Protein AF-L0J7V4-F1 (afdb_monomer_lite)

Foldseek 3Di:
DEEEEDEDEPVCVVVSVVVCVVCVVVVYHYDYHYPPVPPPPD

pLDDT: mean 85.7, std 16.0, range [44.34, 97.56]

Radius of gyration: 12.3 Å; chains: 1; bounding box: 34×28×21 Å

Sequence (42 aa):
MANVFISYSSADAEWANRIHQWVVTGGHEAFLDHDEKQSGSK

Secondary structure (DSSP, 8-state):
--EEEEEE-GGGHHHHHHHHHHHHHTT-EEEEEE--------

Structure (mmCIF, N/CA/C/O backbone):
data_AF-L0J7V4-F1
#
_entry.id   AF-L0J7V4-F1
#
loop_
_atom_site.group_PDB
_atom_site.id
_atom_site.type_symbol
_atom_site.label_atom_id
_atom_site.label_alt_id
_atom_site.label_comp_id
_atom_site.label_asym_id
_atom_site.label_entity_id
_atom_site.label_seq_id
_atom_site.pdbx_PDB_ins_code
_atom_site.Cartn_x
_atom_site.Cartn_y
_atom_site.Cartn_z
_atom_site.occupancy
_atom_site.B_iso_or_equiv
_atom_site.auth_seq_id
_atom_site.auth_comp_id
_atom_site.auth_asym_id
_atom_site.auth_atom_id
_atom_site.pdbx_PDB_model_num
ATOM 1 N N . MET A 1 1 ? -8.695 -4.497 10.690 1.00 77.38 1 MET A N 1
ATOM 2 C CA . MET A 1 1 ? -7.226 -4.619 10.745 1.00 77.38 1 MET A CA 1
ATOM 3 C C . MET A 1 1 ? -6.849 -5.869 9.973 1.00 77.38 1 MET A C 1
ATOM 5 O O . MET A 1 1 ? -7.502 -6.887 10.169 1.00 77.38 1 MET A O 1
ATOM 9 N N . ALA A 1 2 ? -5.920 -5.761 9.027 1.00 90.50 2 ALA A N 1
ATOM 10 C CA . ALA A 1 2 ? -5.530 -6.861 8.146 1.00 90.50 2 ALA A CA 1
ATOM 11 C C . ALA A 1 2 ? -4.014 -6.845 7.950 1.00 90.50 2 ALA A C 1
ATOM 13 O O . ALA A 1 2 ? -3.421 -5.767 8.007 1.00 90.50 2 ALA A O 1
ATOM 14 N N . ASN A 1 3 ? -3.447 -8.020 7.686 1.00 93.69 3 ASN A N 1
ATOM 15 C CA . ASN A 1 3 ? -2.030 -8.197 7.388 1.00 93.69 3 ASN A CA 1
ATOM 16 C C . ASN A 1 3 ? -1.851 -8.248 5.871 1.00 93.69 3 ASN A C 1
ATOM 18 O O . ASN A 1 3 ? -2.464 -9.086 5.206 1.00 93.69 3 ASN A O 1
ATOM 22 N N . VAL A 1 4 ? -1.040 -7.343 5.331 1.00 93.25 4 VAL A N 1
ATOM 23 C CA . VAL A 1 4 ? -0.837 -7.167 3.891 1.00 93.25 4 VAL A CA 1
ATOM 24 C C . VAL A 1 4 ? 0.616 -7.465 3.540 1.00 93.25 4 VAL A C 1
ATOM 26 O O . VAL A 1 4 ? 1.528 -6.874 4.109 1.00 93.25 4 VAL A O 1
ATOM 29 N N . PHE A 1 5 ? 0.832 -8.351 2.571 1.00 93.81 5 PHE A N 1
ATOM 30 C CA . PHE A 1 5 ? 2.153 -8.628 2.009 1.00 93.81 5 PHE A CA 1
ATOM 31 C C . PHE A 1 5 ? 2.260 -7.971 0.635 1.00 93.81 5 PHE A C 1
ATOM 33 O O . PHE A 1 5 ? 1.392 -8.164 -0.217 1.00 93.81 5 PHE A O 1
ATOM 40 N N . ILE A 1 6 ? 3.303 -7.171 0.437 1.00 91.81 6 ILE A N 1
ATOM 41 C CA . ILE A 1 6 ? 3.575 -6.459 -0.810 1.00 91.81 6 ILE A CA 1
ATOM 42 C C . ILE A 1 6 ? 4.838 -7.070 -1.407 1.00 91.81 6 ILE A C 1
ATOM 44 O O . ILE A 1 6 ? 5.946 -6.710 -1.008 1.00 91.81 6 ILE A O 1
ATOM 48 N N . SER A 1 7 ? 4.658 -7.983 -2.360 1.00 92.94 7 SER A N 1
ATOM 49 C CA . SER A 1 7 ? 5.766 -8.513 -3.153 1.00 92.94 7 SER A CA 1
ATOM 50 C C . SER A 1 7 ? 6.093 -7.566 -4.303 1.00 92.94 7 SER A C 1
ATOM 52 O O . SER A 1 7 ? 5.193 -7.134 -5.028 1.00 92.94 7 SER A O 1
ATOM 54 N N . TYR A 1 8 ? 7.370 -7.222 -4.467 1.00 90.94 8 TYR A N 1
ATOM 55 C CA . TYR A 1 8 ? 7.808 -6.256 -5.476 1.00 90.94 8 TYR A CA 1
ATOM 56 C C . TYR A 1 8 ? 9.188 -6.586 -6.065 1.00 90.94 8 TYR A C 1
ATOM 58 O O . TYR A 1 8 ? 10.059 -7.163 -5.408 1.00 90.94 8 TYR A O 1
ATOM 66 N N . SER A 1 9 ? 9.390 -6.175 -7.322 1.00 89.44 9 SER A N 1
ATOM 67 C CA . SER A 1 9 ? 10.682 -6.233 -8.018 1.00 89.44 9 SER A CA 1
ATOM 68 C C . SER A 1 9 ? 11.533 -5.004 -7.694 1.00 89.44 9 SER A C 1
ATOM 70 O O . SER A 1 9 ? 10.998 -3.951 -7.355 1.00 89.44 9 SER A O 1
ATOM 72 N N . SER A 1 10 ? 12.860 -5.081 -7.847 1.00 87.44 10 SER A N 1
ATOM 73 C CA . SER A 1 10 ? 13.773 -3.980 -7.486 1.00 87.44 10 SER A CA 1
ATOM 74 C C . SER A 1 10 ? 13.444 -2.668 -8.212 1.00 87.44 10 SER A C 1
ATOM 76 O O . SER A 1 10 ? 13.645 -1.592 -7.655 1.00 87.44 10 SER A O 1
ATOM 78 N N . ALA A 1 11 ? 12.907 -2.749 -9.436 1.00 91.25 11 ALA A N 1
ATOM 79 C CA . ALA A 1 11 ? 12.490 -1.582 -10.217 1.00 91.25 11 ALA A CA 1
ATOM 80 C C . ALA A 1 11 ? 11.327 -0.804 -9.570 1.00 91.25 11 ALA A C 1
ATOM 82 O O . ALA A 1 11 ? 11.194 0.398 -9.788 1.00 91.25 11 ALA A O 1
ATOM 83 N N . ASP A 1 12 ? 10.525 -1.471 -8.740 1.00 92.56 12 ASP A N 1
ATOM 84 C CA . ASP A 1 12 ? 9.312 -0.930 -8.130 1.00 92.56 12 ASP A CA 1
ATOM 85 C C . ASP A 1 12 ? 9.512 -0.537 -6.659 1.00 92.56 12 ASP A C 1
ATOM 87 O O . ASP A 1 12 ? 8.546 -0.235 -5.960 1.00 92.56 12 ASP A O 1
ATOM 91 N N . ALA A 1 13 ? 10.755 -0.512 -6.163 1.00 91.25 13 ALA A N 1
ATOM 92 C CA . ALA A 1 13 ? 11.056 -0.293 -4.746 1.00 91.25 13 ALA A CA 1
ATOM 93 C C . ALA A 1 13 ? 10.488 1.023 -4.182 1.00 91.25 13 ALA A C 1
ATOM 95 O O . ALA A 1 13 ? 9.988 1.061 -3.054 1.00 91.25 13 ALA A O 1
ATOM 96 N N . GLU A 1 14 ? 10.527 2.110 -4.960 1.00 94.44 14 GLU A N 1
ATOM 97 C CA . GLU A 1 14 ? 9.944 3.392 -4.542 1.00 94.44 14 GLU A CA 1
ATOM 98 C C . GLU A 1 14 ? 8.418 3.288 -4.401 1.00 94.44 14 GLU A C 1
ATOM 100 O O . GLU A 1 14 ? 7.835 3.768 -3.425 1.00 94.44 14 GLU A O 1
ATOM 105 N N . TRP A 1 15 ? 7.769 2.618 -5.352 1.00 95.00 15 TRP A N 1
ATOM 106 C CA . TRP A 1 15 ? 6.324 2.420 -5.342 1.00 95.00 15 TRP A CA 1
ATOM 107 C C . TRP A 1 15 ? 5.879 1.478 -4.227 1.00 95.00 15 TRP A C 1
ATOM 109 O O . TRP A 1 15 ? 4.923 1.796 -3.521 1.00 95.00 15 TRP A O 1
ATOM 119 N N . ALA A 1 16 ? 6.599 0.379 -4.007 1.00 95.19 16 ALA A N 1
ATOM 120 C CA . ALA A 1 16 ? 6.339 -0.554 -2.918 1.00 95.19 16 ALA A CA 1
ATOM 121 C C . ALA A 1 16 ? 6.391 0.151 -1.554 1.00 95.19 16 ALA A C 1
ATOM 123 O O . ALA A 1 16 ? 5.477 -0.002 -0.743 1.00 95.19 16 ALA A O 1
ATOM 124 N N . ASN A 1 17 ? 7.385 1.021 -1.339 1.00 95.12 17 ASN A N 1
ATOM 125 C CA . ASN A 1 17 ? 7.477 1.834 -0.125 1.00 95.12 17 ASN A CA 1
ATOM 126 C C . ASN A 1 17 ? 6.305 2.813 0.035 1.00 95.12 17 ASN A C 1
ATOM 128 O O . ASN A 1 17 ? 5.776 2.964 1.139 1.00 95.12 17 ASN A O 1
ATOM 132 N N . ARG A 1 18 ? 5.860 3.463 -1.049 1.00 97.56 18 ARG A N 1
ATOM 133 C CA . ARG A 1 18 ? 4.683 4.350 -1.002 1.00 97.56 18 ARG A CA 1
ATOM 134 C C . ARG A 1 18 ? 3.409 3.592 -0.644 1.00 97.56 18 ARG A C 1
ATOM 136 O O . ARG A 1 18 ? 2.646 4.056 0.201 1.00 97.56 18 ARG A O 1
ATOM 143 N N . ILE A 1 19 ? 3.192 2.428 -1.252 1.00 95.44 19 ILE A N 1
ATOM 144 C CA . ILE A 1 19 ? 2.026 1.582 -0.971 1.00 95.44 19 ILE A CA 1
ATOM 145 C C . ILE A 1 19 ? 2.075 1.094 0.479 1.00 95.44 19 ILE A C 1
ATOM 147 O O . ILE A 1 19 ? 1.078 1.202 1.186 1.00 95.44 19 ILE A O 1
ATOM 151 N N . HIS A 1 20 ? 3.238 0.653 0.960 1.00 95.88 20 HIS A N 1
ATOM 152 C CA . HIS A 1 20 ? 3.435 0.258 2.353 1.00 95.88 20 HIS A CA 1
ATOM 153 C C . HIS A 1 20 ? 3.039 1.377 3.332 1.00 95.88 20 HIS A C 1
ATOM 155 O O . HIS A 1 20 ? 2.251 1.149 4.249 1.00 95.88 20 HIS A O 1
ATOM 161 N N . GLN A 1 21 ? 3.503 2.611 3.106 1.00 96.19 21 GLN A N 1
ATOM 162 C CA . GLN A 1 21 ? 3.139 3.760 3.945 1.00 96.19 21 GLN A CA 1
ATOM 163 C C . GLN A 1 21 ? 1.640 4.075 3.914 1.00 96.19 21 GLN A C 1
ATOM 165 O O . GLN A 1 21 ? 1.058 4.403 4.951 1.00 96.19 21 GLN A O 1
ATOM 170 N N . TRP A 1 22 ? 1.000 3.953 2.751 1.00 96.94 22 TRP A N 1
ATOM 171 C CA . TRP A 1 22 ? -0.442 4.149 2.627 1.00 96.94 22 TRP A CA 1
ATOM 172 C C . TRP A 1 22 ? -1.231 3.101 3.425 1.00 96.94 22 TRP A C 1
ATOM 174 O O . TRP A 1 22 ? -2.141 3.457 4.173 1.00 96.94 22 TRP A O 1
ATOM 184 N N . VAL A 1 23 ? -0.834 1.828 3.338 1.00 95.88 23 VAL A N 1
ATOM 185 C CA . VAL A 1 23 ? -1.470 0.716 4.062 1.00 95.88 23 VAL A CA 1
ATOM 186 C C . VAL A 1 23 ? -1.318 0.877 5.581 1.00 95.88 23 VAL A C 1
ATOM 188 O O . VAL A 1 23 ? -2.310 0.774 6.304 1.00 95.88 23 VAL A O 1
ATOM 191 N N . VAL A 1 24 ? -0.117 1.221 6.062 1.00 95.25 24 VAL A N 1
ATOM 192 C CA . VAL A 1 24 ? 0.140 1.480 7.493 1.00 95.25 24 VAL A CA 1
ATOM 193 C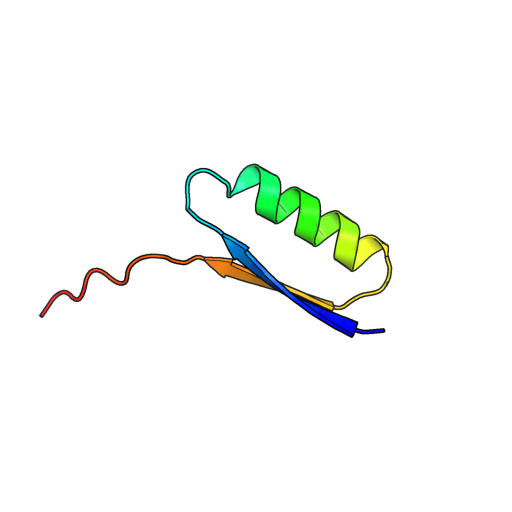 C . VAL A 1 24 ? -0.670 2.671 8.003 1.00 95.25 24 VAL A C 1
ATOM 195 O O . VAL A 1 24 ? -1.289 2.593 9.063 1.00 95.25 24 VAL A O 1
ATOM 198 N N . THR A 1 25 ? -0.743 3.753 7.224 1.00 97.38 25 THR A N 1
ATOM 199 C CA . THR A 1 25 ? -1.555 4.935 7.566 1.00 97.38 25 THR A CA 1
ATOM 200 C C . THR A 1 25 ? -3.049 4.601 7.642 1.00 97.38 25 THR A C 1
ATOM 202 O O . THR A 1 25 ? -3.772 5.181 8.450 1.00 97.3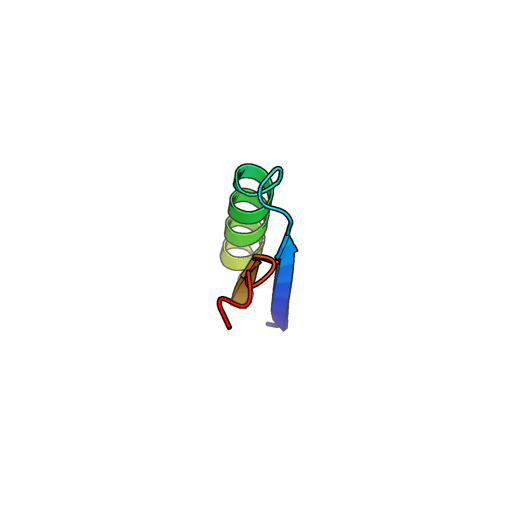8 25 THR A O 1
ATOM 205 N N . GLY A 1 26 ? -3.513 3.626 6.856 1.00 95.75 26 GLY A N 1
ATOM 206 C CA . G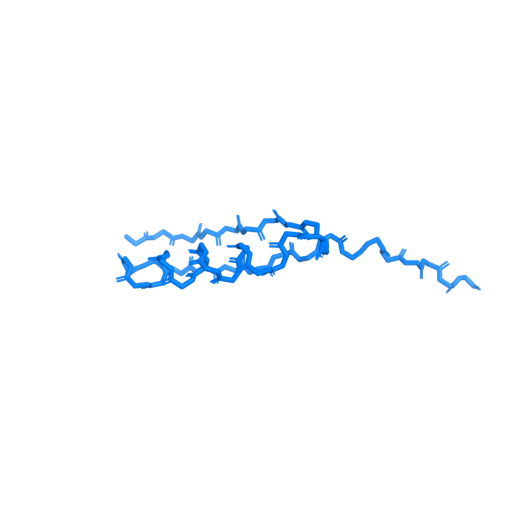LY A 1 26 ? -4.870 3.080 6.932 1.00 95.75 26 GLY A CA 1
ATOM 207 C C . GLY A 1 26 ? -5.153 2.223 8.176 1.00 95.75 26 GLY A C 1
ATOM 208 O O . GLY A 1 26 ? -6.280 1.762 8.341 1.00 95.75 26 GLY A O 1
ATOM 209 N N . GLY A 1 27 ? -4.164 1.996 9.049 1.00 96.62 27 GLY A N 1
ATOM 210 C CA . GLY A 1 27 ? -4.304 1.179 10.259 1.00 96.62 27 GLY A CA 1
ATOM 211 C C . GLY A 1 27 ? -4.184 -0.327 10.008 1.00 96.62 27 GLY A C 1
ATOM 212 O O . GLY A 1 27 ? -4.735 -1.132 10.765 1.00 96.62 27 GLY A O 1
ATOM 213 N N . HIS A 1 28 ? -3.505 -0.713 8.928 1.00 96.25 28 HIS A N 1
ATOM 214 C CA . HIS A 1 28 ? -3.199 -2.101 8.592 1.00 96.25 28 HIS A CA 1
ATOM 215 C C . HIS A 1 28 ? -1.717 -2.400 8.836 1.00 96.25 28 HIS A C 1
ATOM 217 O O . HIS A 1 28 ? -0.875 -1.511 8.742 1.00 96.25 28 HIS A O 1
ATOM 223 N N . GLU A 1 29 ? -1.388 -3.657 9.113 1.00 95.12 29 GLU A N 1
ATOM 224 C CA . GLU A 1 29 ? 0.006 -4.099 9.174 1.00 95.12 29 GLU A CA 1
ATOM 225 C C . GLU A 1 29 ? 0.455 -4.505 7.768 1.00 95.12 29 GLU A C 1
ATOM 227 O O . GLU A 1 29 ? -0.242 -5.259 7.0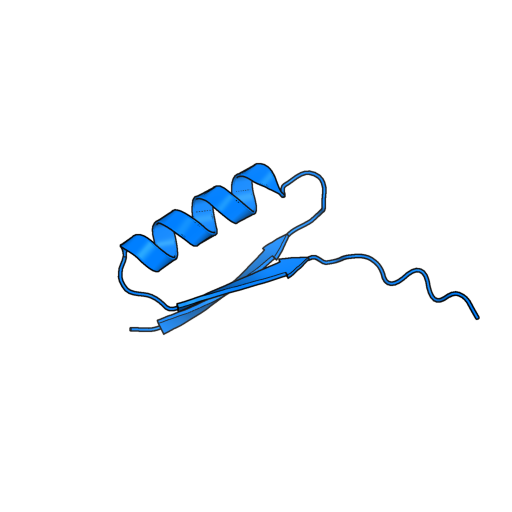83 1.00 95.12 29 GLU A O 1
ATOM 232 N N . ALA A 1 30 ? 1.599 -3.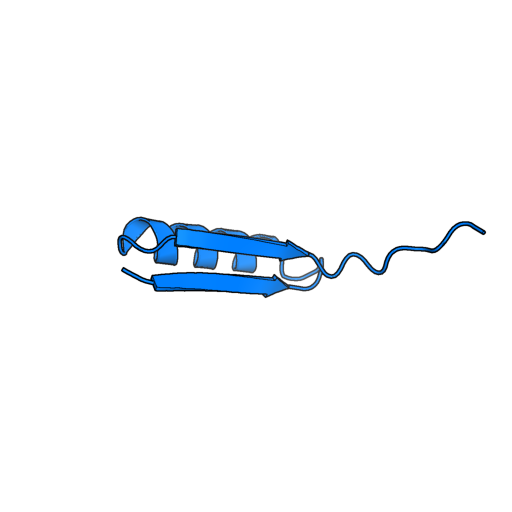988 7.321 1.00 94.94 30 ALA A N 1
ATOM 233 C CA . ALA A 1 30 ? 2.131 -4.235 5.987 1.00 94.94 30 ALA A CA 1
ATOM 234 C C . ALA A 1 30 ? 3.572 -4.747 6.052 1.00 94.94 30 ALA A C 1
ATOM 236 O O . ALA A 1 30 ? 4.370 -4.269 6.854 1.00 94.94 30 ALA A O 1
ATOM 237 N N . PHE A 1 31 ? 3.903 -5.692 5.176 1.00 93.62 31 PHE A N 1
ATOM 238 C CA . PHE A 1 31 ? 5.227 -6.293 5.062 1.00 93.62 31 PHE A CA 1
ATOM 239 C C . PHE A 1 31 ? 5.695 -6.209 3.613 1.00 93.62 31 PHE A C 1
ATOM 241 O O . PHE A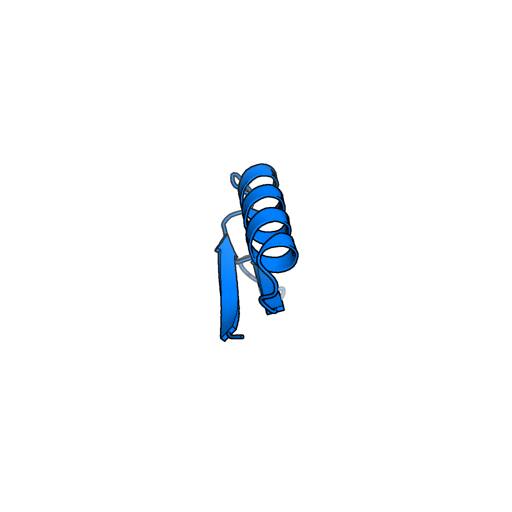 1 31 ? 4.947 -6.538 2.690 1.00 93.62 31 PHE A O 1
ATOM 248 N N . LEU A 1 32 ? 6.928 -5.753 3.422 1.00 92.44 32 LEU A N 1
ATOM 249 C CA . LEU A 1 32 ? 7.575 -5.701 2.119 1.00 92.44 32 LEU A CA 1
ATOM 250 C C . LEU A 1 32 ? 8.329 -7.007 1.883 1.00 92.44 32 LEU A C 1
ATOM 252 O O . LEU A 1 32 ? 9.182 -7.384 2.683 1.00 92.44 32 LEU A O 1
ATOM 256 N N . ASP A 1 33 ? 8.010 -7.669 0.780 1.00 89.38 33 ASP A N 1
ATOM 257 C CA . ASP A 1 33 ? 8.670 -8.882 0.323 1.00 89.38 33 ASP A CA 1
ATOM 258 C C . ASP A 1 33 ? 9.392 -8.554 -0.983 1.00 89.38 33 ASP A C 1
ATOM 260 O O . ASP A 1 33 ? 8.791 -8.343 -2.039 1.00 89.38 33 ASP A O 1
ATOM 264 N N . HIS A 1 34 ? 10.704 -8.387 -0.886 1.00 85.00 34 HIS A N 1
ATOM 265 C CA . HIS A 1 34 ? 11.508 -8.168 -2.070 1.00 85.00 34 HIS A CA 1
ATOM 266 C C . HIS A 1 34 ? 11.782 -9.528 -2.708 1.00 85.00 34 HIS A C 1
ATOM 268 O O . HIS A 1 34 ? 12.441 -10.360 -2.083 1.00 85.00 34 HIS A O 1
ATOM 274 N N . ASP A 1 35 ? 11.334 -9.742 -3.952 1.00 67.69 35 ASP A N 1
ATOM 275 C CA . ASP A 1 35 ? 11.804 -10.874 -4.763 1.00 67.69 35 ASP A CA 1
ATOM 276 C C . ASP A 1 35 ? 13.241 -10.568 -5.212 1.00 67.69 35 ASP A C 1
ATOM 278 O O . ASP A 1 35 ? 13.555 -10.279 -6.368 1.00 67.69 35 ASP A O 1
ATOM 282 N N . GLU A 1 36 ? 14.138 -10.536 -4.235 1.00 62.25 36 GLU A N 1
ATOM 283 C CA . GLU A 1 36 ? 15.559 -10.630 -4.452 1.00 62.25 36 GLU A CA 1
ATOM 284 C C . GLU A 1 36 ? 15.742 -12.076 -4.886 1.00 62.25 36 GLU A C 1
ATOM 286 O O . GLU A 1 36 ? 15.712 -12.984 -4.052 1.00 62.25 36 GLU A O 1
ATOM 291 N N . LYS A 1 37 ? 15.835 -12.325 -6.202 1.00 55.91 37 LYS A N 1
ATOM 292 C CA . LYS A 1 37 ? 16.293 -13.625 -6.699 1.00 55.91 37 LYS A CA 1
ATOM 293 C C . LYS A 1 37 ? 17.545 -13.949 -5.906 1.00 55.91 37 LYS A C 1
ATOM 295 O O . LYS A 1 37 ? 18.593 -13.365 -6.179 1.00 55.91 37 LYS A O 1
ATOM 300 N N . GLN A 1 38 ? 17.427 -14.834 -4.918 1.00 51.59 38 GLN A N 1
ATOM 301 C CA . GLN A 1 38 ? 18.562 -15.296 -4.148 1.00 51.59 38 GLN A CA 1
ATOM 302 C C . GLN A 1 38 ? 19.476 -15.929 -5.180 1.00 51.59 38 GLN A C 1
ATOM 304 O O . GLN A 1 38 ? 19.213 -17.021 -5.689 1.00 51.59 38 GLN A O 1
ATOM 309 N N . SER A 1 39 ? 20.504 -15.181 -5.572 1.00 49.34 39 SER A N 1
ATOM 310 C CA . SER A 1 39 ? 21.617 -15.703 -6.329 1.00 49.34 39 SER A CA 1
ATOM 311 C C . SER A 1 39 ? 22.235 -16.728 -5.399 1.00 49.34 39 SER A C 1
ATOM 313 O O . SER A 1 39 ? 23.007 -16.380 -4.509 1.00 49.34 39 SER A O 1
ATOM 315 N N . GLY A 1 40 ? 21.792 -17.977 -5.540 1.00 54.28 40 GLY A N 1
ATOM 316 C CA . GLY A 1 40 ? 22.365 -19.123 -4.871 1.00 54.28 40 GLY A CA 1
ATOM 317 C C . GLY A 1 40 ? 23.822 -19.215 -5.285 1.00 54.28 40 GLY A C 1
ATOM 318 O O . GLY A 1 40 ? 24.148 -19.832 -6.296 1.00 54.28 40 GLY A O 1
ATOM 319 N N . SER A 1 41 ? 24.691 -18.570 -4.513 1.00 48.16 41 SER A N 1
ATOM 320 C CA . SER A 1 41 ? 26.112 -18.868 -4.498 1.00 48.16 41 SER A CA 1
ATOM 321 C C . SER A 1 41 ? 26.251 -20.238 -3.851 1.00 48.16 41 SER A C 1
ATOM 323 O O . SER A 1 41 ? 26.197 -20.379 -2.630 1.00 48.16 41 SER A O 1
ATOM 325 N N . LYS A 1 42 ? 26.297 -21.244 -4.722 1.00 44.34 42 LYS A N 1
ATOM 326 C CA . LYS A 1 42 ? 26.692 -22.616 -4.425 1.00 44.34 42 LYS A CA 1
ATOM 327 C C . LYS A 1 42 ? 28.190 -22.692 -4.160 1.00 44.34 42 LYS A C 1
ATOM 329 O O . LYS A 1 42 ? 28.937 -21.985 -4.872 1.00 44.34 42 LYS A O 1
#